Protein AF-A0A2L2X4C9-F1 (afdb_monomer)

Solvent-accessible surface area (backbone atoms only — not comparable to full-atom values): 10598 Å² total; per-residue (Å²): 140,88,82,84,87,86,85,82,91,82,89,79,92,77,93,76,87,84,63,90,68,82,79,60,80,71,83,83,75,66,94,84,69,55,83,77,72,39,64,82,72,67,50,77,74,79,77,72,82,59,29,57,32,77,38,88,59,68,48,66,30,93,86,73,50,67,48,68,50,45,69,26,43,47,45,69,42,98,84,57,56,32,39,34,33,26,44,96,88,38,82,73,50,75,18,48,48,78,44,78,47,76,58,80,80,80,71,79,51,78,76,57,59,72,74,62,73,81,74,88,66,91,67,83,57,78,94,71,58,67,40,62,43,40,49,80,43,82,38,77,93,74,64,28,34,39,39,40,40,33,48,61,51,37,38,38,36,22,46,44,72,72,112

Radius of gyration: 23.95 Å; Cα contacts (8 Å, |Δi|>4): 213; chains: 1; bounding box: 52×49×85 Å

Foldseek 3Di:
DDDDDDDDDDDDDDDDDDDVPVPDPDPDDPPPDDPCVDVVNVDDPPPPLFAKDFDQAWPAAPVRAGRHGDIWGWDADPVNQWIFTDDPNDTRDTFGWPDKDFADLPDPPPVVVVVPPDDPPPDDDPSQDFDRYWDWDQDPVQRWIWIWGGGRRMIIITIGDHD

pLDDT: mean 71.65, std 20.81, range [34.41, 96.25]

Structure (mmCIF, N/CA/C/O backbone):
data_AF-A0A2L2X4C9-F1
#
_entry.id   AF-A0A2L2X4C9-F1
#
loop_
_atom_site.group_PDB
_atom_site.id
_atom_site.type_symbol
_atom_site.label_atom_id
_atom_site.label_alt_id
_atom_site.label_comp_id
_atom_site.label_asym_id
_atom_site.label_entity_id
_atom_site.label_seq_id
_atom_site.pdbx_PDB_ins_code
_atom_site.Cartn_x
_atom_site.Cartn_y
_atom_site.Cartn_z
_atom_site.occupancy
_atom_site.B_iso_or_equiv
_atom_site.auth_seq_id
_atom_site.auth_comp_id
_atom_site.auth_asym_id
_atom_site.auth_atom_id
_atom_site.pdbx_PDB_model_num
ATOM 1 N N . MET A 1 1 ? 2.291 17.091 54.820 1.00 41.94 1 MET A N 1
ATOM 2 C CA . MET A 1 1 ? 2.710 15.918 54.029 1.00 41.94 1 MET A CA 1
ATOM 3 C C . MET A 1 1 ? 3.205 16.473 52.714 1.00 41.94 1 MET A C 1
ATOM 5 O O . MET A 1 1 ? 2.396 16.766 51.846 1.00 41.94 1 MET A O 1
ATOM 9 N N . ASP A 1 2 ? 4.506 16.727 52.658 1.00 42.41 2 ASP A N 1
ATOM 10 C CA . ASP A 1 2 ? 5.203 17.238 51.483 1.00 42.41 2 ASP A CA 1
ATOM 11 C C . ASP A 1 2 ? 5.626 16.062 50.606 1.00 42.41 2 ASP A C 1
ATOM 13 O O . ASP A 1 2 ? 6.191 15.102 51.126 1.00 42.41 2 ASP A O 1
ATOM 17 N N . PHE A 1 3 ? 5.405 16.153 49.296 1.00 36.97 3 PHE A N 1
ATOM 18 C CA . PHE A 1 3 ? 6.262 15.485 48.321 1.00 36.97 3 PHE A CA 1
ATOM 19 C C . PHE A 1 3 ? 6.500 16.419 47.139 1.00 36.97 3 PHE A C 1
ATOM 21 O O . PHE A 1 3 ? 5.579 16.903 46.484 1.00 36.97 3 PHE A O 1
ATOM 28 N N . SER A 1 4 ? 7.781 16.711 46.975 1.00 41.09 4 SER A N 1
ATOM 29 C CA . SER A 1 4 ? 8.412 17.656 46.076 1.00 41.09 4 SER A CA 1
ATOM 30 C C . SER A 1 4 ? 8.468 17.187 44.622 1.00 41.09 4 SER A C 1
ATOM 32 O O . SER A 1 4 ? 8.395 15.998 44.316 1.00 41.09 4 SER A O 1
ATOM 34 N N . LEU A 1 5 ? 8.654 18.195 43.774 1.00 42.53 5 LEU A N 1
ATOM 35 C CA . LEU A 1 5 ? 8.891 18.208 42.338 1.00 42.53 5 LEU A CA 1
ATOM 36 C C . LEU A 1 5 ? 10.172 17.484 41.851 1.00 42.53 5 LEU A C 1
ATOM 38 O O . LEU A 1 5 ? 11.096 17.218 42.617 1.00 42.53 5 LEU A O 1
ATOM 42 N N . ASP A 1 6 ? 10.188 17.326 40.521 1.00 41.59 6 ASP A N 1
ATOM 43 C CA . ASP A 1 6 ? 11.321 17.274 39.580 1.00 41.59 6 ASP A CA 1
ATOM 44 C C . ASP A 1 6 ? 11.983 15.923 39.281 1.00 41.59 6 ASP A C 1
ATOM 46 O O . ASP A 1 6 ? 12.979 15.507 39.871 1.00 41.59 6 ASP A O 1
ATOM 50 N N . PHE A 1 7 ? 11.451 15.273 38.239 1.00 37.09 7 PHE A N 1
ATOM 51 C CA . PHE A 1 7 ? 12.090 14.168 37.533 1.00 37.09 7 PHE A CA 1
ATOM 52 C C . PHE A 1 7 ? 12.843 14.711 36.304 1.00 37.09 7 PHE A C 1
ATOM 54 O O . PHE A 1 7 ? 12.254 15.364 35.444 1.00 37.09 7 PHE A O 1
ATOM 61 N N . PHE A 1 8 ? 14.150 14.451 36.255 1.00 34.44 8 PHE A N 1
ATOM 62 C CA . PHE A 1 8 ? 15.098 14.888 35.225 1.00 34.44 8 PHE A CA 1
ATOM 63 C C . PHE A 1 8 ? 14.832 14.285 33.830 1.00 34.44 8 PHE A C 1
ATOM 65 O O . PHE A 1 8 ? 14.483 13.112 33.695 1.00 34.44 8 PHE A O 1
ATOM 72 N N . GLU A 1 9 ? 15.116 15.071 32.788 1.00 43.78 9 GLU A N 1
ATOM 73 C CA . GLU A 1 9 ? 15.331 14.616 31.407 1.00 43.78 9 GLU A CA 1
ATOM 74 C C . GLU A 1 9 ? 16.673 13.868 31.261 1.00 43.78 9 GLU A C 1
ATOM 76 O O . GLU A 1 9 ? 17.688 14.348 31.761 1.00 43.78 9 GLU A O 1
ATOM 81 N N . THR A 1 10 ? 16.725 12.753 30.511 1.00 37.44 10 THR A N 1
ATOM 82 C CA . THR A 1 10 ? 17.517 12.599 29.258 1.00 37.44 10 THR A CA 1
ATOM 83 C C . THR A 1 10 ? 17.425 11.192 28.639 1.00 37.44 10 THR A C 1
ATOM 85 O O . THR A 1 10 ? 17.217 10.180 29.302 1.00 37.44 10 THR A O 1
ATOM 88 N N . ASN A 1 11 ? 17.575 11.179 27.311 1.00 47.88 11 ASN A N 1
ATOM 89 C CA . ASN A 1 11 ? 17.451 10.079 26.352 1.00 47.88 11 ASN A CA 1
ATOM 90 C C . ASN A 1 11 ? 18.378 8.871 26.576 1.00 47.88 11 ASN A C 1
ATOM 92 O O . ASN A 1 11 ? 19.586 9.042 26.702 1.00 47.88 11 ASN A O 1
ATOM 96 N N . HIS A 1 12 ? 17.847 7.661 26.353 1.00 35.97 12 HIS A N 1
ATOM 97 C CA . HIS A 1 12 ? 18.621 6.541 25.805 1.00 35.97 12 HIS A CA 1
ATOM 98 C C . HIS A 1 12 ? 17.808 5.743 24.776 1.00 35.97 12 HIS A C 1
ATOM 100 O O . HIS A 1 12 ? 16.817 5.088 25.088 1.00 35.97 12 HIS A O 1
ATOM 106 N N . ILE A 1 13 ? 18.272 5.788 23.526 1.00 46.66 13 ILE A N 1
ATOM 107 C CA . ILE A 1 13 ? 17.903 4.854 22.460 1.00 46.66 13 ILE A CA 1
ATOM 108 C C . ILE A 1 13 ? 18.525 3.494 22.798 1.00 46.66 13 ILE A C 1
ATOM 110 O O . ILE A 1 13 ? 19.739 3.401 22.967 1.00 46.66 13 ILE A O 1
ATOM 114 N N . ALA A 1 14 ? 17.716 2.435 22.827 1.00 34.50 14 ALA A N 1
ATOM 115 C CA . ALA A 1 14 ? 18.204 1.063 22.721 1.00 34.50 14 ALA A CA 1
ATOM 116 C C . ALA A 1 14 ? 17.213 0.209 21.918 1.00 34.50 14 ALA A C 1
ATOM 118 O O . ALA A 1 14 ? 16.194 -0.272 22.409 1.00 34.50 14 ALA A O 1
ATOM 119 N N . THR A 1 15 ? 17.543 0.028 20.645 1.00 45.75 15 THR A N 1
ATOM 120 C CA . THR A 1 15 ? 17.020 -0.993 19.738 1.00 45.75 15 THR A CA 1
ATOM 121 C C . THR A 1 15 ? 17.244 -2.393 20.314 1.00 45.75 15 THR A C 1
ATOM 123 O O . THR A 1 15 ? 18.390 -2.807 20.459 1.00 45.75 15 THR A O 1
ATOM 126 N N . ARG A 1 16 ? 16.180 -3.178 20.540 1.00 38.84 16 ARG A N 1
ATOM 127 C CA . ARG A 1 16 ? 16.244 -4.653 20.501 1.00 38.84 16 ARG A CA 1
ATOM 128 C C . ARG A 1 16 ? 14.940 -5.232 19.959 1.00 38.84 16 ARG A C 1
ATOM 130 O O . ARG A 1 16 ? 13.934 -5.311 20.657 1.00 38.84 16 ARG A O 1
ATOM 137 N N . GLY A 1 17 ? 14.981 -5.633 18.689 1.00 36.72 17 GLY A N 1
ATOM 138 C CA . GLY A 1 17 ? 13.971 -6.496 18.093 1.00 36.72 17 GLY A CA 1
ATOM 139 C C . GLY A 1 17 ? 14.075 -7.893 18.697 1.00 36.72 17 GLY A C 1
ATOM 140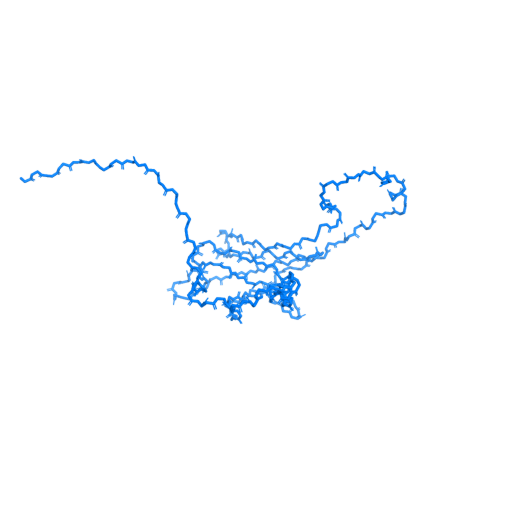 O O . GLY A 1 17 ? 15.114 -8.538 18.589 1.00 36.72 17 GLY A O 1
ATOM 141 N N . TYR A 1 18 ? 13.004 -8.354 19.335 1.00 34.41 18 TYR A N 1
ATOM 142 C CA . TYR A 1 18 ? 12.888 -9.736 19.785 1.00 34.41 18 TYR A CA 1
ATOM 143 C C . TYR A 1 18 ? 12.218 -10.553 18.680 1.00 34.41 18 TYR A C 1
ATOM 145 O O . TYR A 1 18 ? 10.993 -10.638 18.597 1.00 34.41 18 TYR A O 1
ATOM 153 N N . VAL A 1 19 ? 13.038 -11.136 17.805 1.00 47.84 19 VAL A N 1
ATOM 154 C CA . VAL A 1 19 ? 12.609 -12.190 16.881 1.00 47.84 19 VAL A CA 1
ATOM 155 C C . VAL A 1 19 ? 12.624 -13.503 17.666 1.00 47.84 19 VAL A C 1
ATOM 157 O O . VAL A 1 19 ? 13.655 -13.908 18.200 1.00 47.84 19 VAL A O 1
ATOM 160 N N . ARG A 1 20 ? 11.467 -14.169 17.752 1.00 39.97 20 ARG A N 1
ATOM 161 C CA . ARG A 1 20 ? 11.228 -15.432 18.488 1.00 39.97 20 ARG A CA 1
ATOM 162 C C . ARG A 1 20 ? 12.066 -16.635 18.017 1.00 39.97 20 ARG A C 1
ATOM 164 O O . ARG A 1 20 ? 11.917 -17.720 18.566 1.00 39.97 20 ARG A O 1
ATOM 171 N N . GLU A 1 21 ? 12.949 -16.454 17.043 1.00 46.56 21 GLU A N 1
ATOM 172 C CA . GLU A 1 21 ? 13.806 -17.497 16.466 1.00 46.56 21 GLU A CA 1
ATOM 173 C C . GLU A 1 21 ? 15.127 -17.687 17.238 1.00 46.56 21 GLU A C 1
ATOM 175 O O . GLU A 1 21 ? 15.853 -18.640 16.985 1.00 46.56 21 GLU A O 1
ATOM 180 N N . GLN A 1 22 ? 15.427 -16.842 18.233 1.00 43.50 22 GLN A N 1
ATOM 181 C CA . GLN A 1 22 ? 16.680 -16.890 19.009 1.00 43.50 22 GLN A CA 1
ATOM 182 C C . GLN A 1 22 ? 16.853 -18.100 19.954 1.00 43.50 22 GLN A C 1
ATOM 184 O O . GLN A 1 22 ? 17.917 -18.231 20.555 1.00 43.50 22 GLN A O 1
ATOM 189 N N . TYR A 1 23 ? 15.855 -18.981 20.096 1.00 43.44 23 TYR A N 1
ATOM 190 C CA . TYR A 1 23 ? 15.905 -20.129 21.023 1.00 43.44 23 TYR A CA 1
ATOM 191 C C . TYR A 1 23 ? 15.885 -21.502 20.354 1.00 43.44 23 TYR A C 1
ATOM 193 O O . TYR A 1 23 ? 15.849 -22.516 21.050 1.00 43.44 23 TYR A O 1
ATOM 201 N N . VAL A 1 24 ? 15.929 -21.566 19.024 1.00 46.84 24 VAL A N 1
ATOM 202 C CA . VAL A 1 24 ? 16.161 -22.839 18.342 1.00 46.84 24 VAL A CA 1
ATOM 203 C C . VAL A 1 24 ? 17.665 -22.936 18.105 1.00 46.84 24 VAL A C 1
ATOM 205 O O . VAL A 1 24 ? 18.209 -22.046 17.449 1.00 46.84 24 VAL A O 1
ATOM 208 N N . PRO A 1 25 ? 18.377 -23.943 18.645 1.00 48.34 25 PRO A N 1
ATOM 209 C CA . PRO A 1 25 ? 19.765 -24.137 18.265 1.00 48.34 25 PRO A CA 1
ATOM 210 C C . PRO A 1 25 ? 19.795 -24.318 16.749 1.00 48.34 25 PRO A C 1
ATOM 212 O O . PRO A 1 25 ? 19.132 -25.211 16.213 1.00 48.34 25 PRO A O 1
ATOM 215 N N . TYR A 1 26 ? 20.525 -23.442 16.055 1.00 54.75 26 TYR A N 1
ATOM 216 C CA . TYR A 1 26 ? 20.833 -23.667 14.649 1.00 54.75 26 TYR A CA 1
ATOM 217 C C . TYR A 1 26 ? 21.420 -25.079 14.528 1.00 54.75 26 TYR A C 1
ATOM 219 O O . TYR A 1 26 ? 22.227 -25.460 15.384 1.00 54.75 26 TYR A O 1
ATOM 227 N N . PRO A 1 27 ? 21.004 -25.877 13.526 1.00 56.72 27 PRO A N 1
ATOM 228 C CA . PRO A 1 27 ? 21.555 -27.212 13.343 1.00 56.72 27 PRO A CA 1
ATOM 229 C C . PRO A 1 27 ? 23.082 -27.108 13.310 1.00 56.72 27 PRO A C 1
ATOM 231 O O . PRO A 1 27 ? 23.637 -26.314 12.552 1.00 56.72 27 PRO A O 1
ATOM 234 N N . ALA A 1 28 ? 23.748 -27.844 14.200 1.00 56.97 28 ALA A N 1
ATOM 235 C CA . ALA A 1 28 ? 25.197 -27.805 14.316 1.00 56.97 28 ALA A CA 1
ATOM 236 C C . ALA A 1 28 ? 25.814 -28.389 13.039 1.00 56.97 28 ALA A C 1
ATOM 238 O O . ALA A 1 28 ? 25.562 -29.547 12.701 1.00 56.97 28 ALA A O 1
ATOM 239 N N . TYR A 1 29 ? 26.610 -27.589 12.328 1.00 57.75 29 TYR A N 1
ATOM 240 C CA . TYR A 1 29 ? 27.321 -28.050 11.139 1.00 57.75 29 TYR A CA 1
ATOM 241 C C . TYR A 1 29 ? 28.615 -28.765 11.547 1.00 57.75 29 TYR A C 1
ATOM 243 O O . TYR A 1 29 ? 29.354 -28.250 12.392 1.00 57.75 29 TYR A O 1
ATOM 251 N N . PRO A 1 30 ? 28.917 -29.941 10.970 1.00 61.34 30 PRO A N 1
ATOM 252 C CA . PRO A 1 30 ? 30.186 -30.616 11.204 1.00 61.34 30 PRO A CA 1
ATOM 253 C C . PRO A 1 30 ? 31.350 -29.750 10.702 1.00 61.34 30 PRO A C 1
ATOM 255 O O . PRO A 1 30 ? 31.269 -29.119 9.645 1.00 61.34 30 PRO A O 1
ATOM 258 N N . SER A 1 31 ? 32.452 -29.722 11.455 1.00 54.97 31 SER A N 1
ATOM 259 C CA . SER A 1 31 ? 33.663 -29.001 11.057 1.00 54.97 31 SER A CA 1
ATOM 260 C C . SER A 1 31 ? 34.189 -29.558 9.729 1.00 54.97 31 SER A C 1
ATOM 262 O O . SER A 1 31 ? 34.553 -30.732 9.663 1.00 54.97 31 SER A O 1
ATOM 264 N N . GLY A 1 32 ? 34.224 -28.728 8.683 1.00 65.81 32 GLY A N 1
ATOM 265 C CA . GLY A 1 32 ? 34.642 -29.123 7.330 1.00 65.81 32 GLY A CA 1
ATOM 266 C C . GLY A 1 32 ? 33.597 -28.893 6.231 1.00 65.81 32 GLY A C 1
ATOM 267 O O . GLY A 1 32 ? 33.909 -29.121 5.063 1.00 65.81 32 GLY A O 1
ATOM 268 N N . ALA A 1 33 ? 32.391 -28.429 6.576 1.00 61.62 33 ALA A N 1
ATOM 269 C CA . ALA A 1 33 ? 31.403 -27.966 5.601 1.00 61.62 33 ALA A CA 1
ATOM 270 C C . ALA A 1 33 ? 31.941 -26.764 4.799 1.00 61.62 33 ALA A C 1
ATOM 272 O O . ALA A 1 33 ? 32.562 -25.861 5.365 1.00 61.62 33 ALA A O 1
ATOM 273 N N . ARG A 1 34 ? 31.731 -26.757 3.477 1.00 63.94 34 ARG A N 1
ATOM 274 C CA . ARG A 1 34 ? 32.082 -25.609 2.625 1.00 63.94 34 ARG A CA 1
ATOM 275 C C . ARG A 1 34 ? 31.039 -24.513 2.832 1.00 63.94 34 ARG A C 1
ATOM 277 O O . ARG A 1 34 ? 29.894 -24.817 3.149 1.00 63.94 34 ARG A O 1
ATOM 284 N N . ASP A 1 35 ? 31.388 -23.247 2.589 1.00 58.31 35 ASP A N 1
ATOM 285 C CA . ASP A 1 35 ? 30.442 -22.128 2.764 1.00 58.31 35 ASP A CA 1
ATOM 286 C C . ASP A 1 35 ? 29.109 -22.343 2.022 1.00 58.31 35 ASP A C 1
ATOM 288 O O . ASP A 1 35 ? 28.065 -21.940 2.529 1.00 58.31 35 ASP A O 1
ATOM 292 N N . GLY A 1 36 ? 29.130 -23.040 0.878 1.00 59.72 36 GLY A N 1
ATOM 293 C CA . GLY A 1 36 ? 27.944 -23.388 0.084 1.00 59.72 36 GLY A CA 1
ATOM 294 C C . GLY A 1 36 ? 27.030 -24.474 0.671 1.00 59.72 36 GLY A C 1
ATOM 295 O O . GLY A 1 36 ? 25.917 -24.644 0.187 1.00 59.72 36 GLY A O 1
ATOM 296 N N . ASP A 1 37 ? 27.449 -25.181 1.721 1.00 60.56 37 ASP A N 1
ATOM 297 C CA . ASP A 1 37 ? 26.620 -26.187 2.400 1.00 60.56 37 ASP A CA 1
ATOM 298 C C . ASP A 1 37 ? 25.688 -25.549 3.448 1.00 60.56 37 ASP A C 1
ATOM 300 O O . ASP A 1 37 ? 24.801 -26.217 3.986 1.00 60.56 37 ASP A O 1
ATOM 304 N N . ASN A 1 38 ? 25.840 -24.245 3.727 1.00 59.12 38 ASN A N 1
ATOM 305 C CA . ASN A 1 38 ? 24.943 -23.545 4.640 1.00 59.12 38 ASN A CA 1
ATOM 306 C C . ASN A 1 38 ? 23.534 -23.402 4.022 1.00 59.12 38 ASN A C 1
ATOM 308 O O . ASN A 1 38 ? 23.382 -22.937 2.890 1.00 59.12 38 ASN A O 1
ATOM 312 N N . PRO A 1 39 ? 22.462 -23.680 4.782 1.00 58.12 39 PRO A N 1
ATOM 313 C CA . PRO A 1 39 ? 21.073 -23.620 4.322 1.00 58.12 39 PRO A CA 1
ATOM 314 C C . PRO A 1 39 ? 20.625 -22.189 4.011 1.00 58.12 39 PRO A C 1
ATOM 316 O O . PRO A 1 39 ? 19.650 -22.003 3.291 1.00 58.12 39 PRO A O 1
ATOM 319 N N . ILE A 1 40 ? 21.361 -21.189 4.514 1.00 56.06 40 ILE A N 1
ATOM 320 C CA . ILE A 1 40 ? 21.203 -19.773 4.156 1.00 56.06 40 ILE A CA 1
ATOM 321 C C . ILE A 1 40 ? 21.424 -19.568 2.648 1.00 56.06 40 ILE A C 1
ATOM 323 O O . 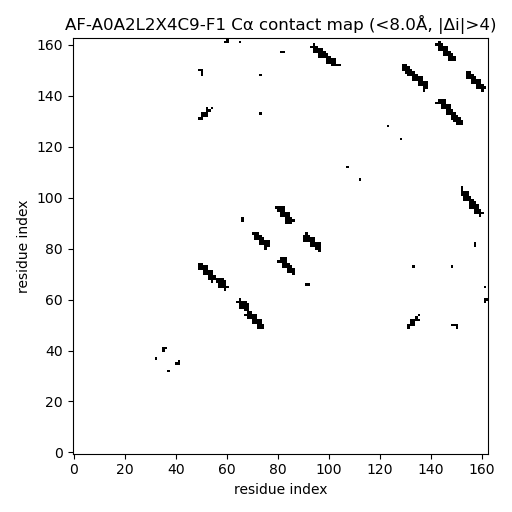ILE A 1 40 ? 20.768 -18.719 2.056 1.00 56.06 40 ILE A O 1
ATOM 327 N N . TYR A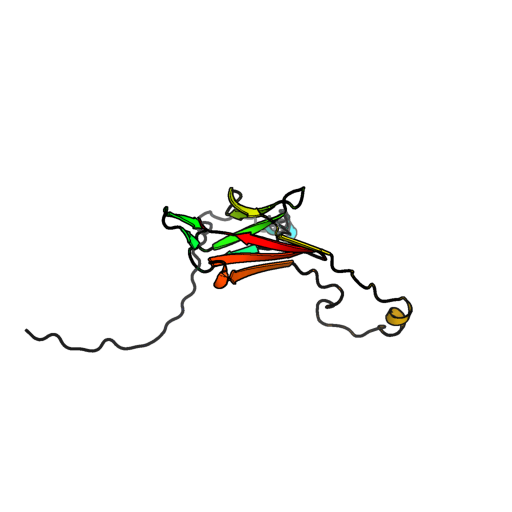 1 41 ? 22.304 -20.359 2.020 1.00 53.69 41 TYR A N 1
ATOM 328 C CA . TYR A 1 41 ? 22.584 -20.283 0.582 1.00 53.69 41 TYR A CA 1
ATOM 329 C C . TYR A 1 41 ? 21.786 -21.293 -0.254 1.00 53.69 41 TYR A C 1
ATOM 331 O O . TYR A 1 41 ? 21.647 -21.093 -1.458 1.00 53.69 41 TYR A O 1
ATOM 339 N N . ASN A 1 42 ? 21.248 -22.354 0.362 1.00 55.38 42 ASN A N 1
ATOM 340 C CA . ASN A 1 42 ? 20.515 -23.415 -0.345 1.00 55.38 42 ASN A CA 1
ATOM 341 C C . ASN A 1 42 ? 18.997 -23.211 -0.390 1.00 55.38 42 ASN A C 1
ATOM 343 O O . ASN A 1 42 ? 18.337 -23.774 -1.261 1.00 55.38 42 ASN A O 1
ATOM 347 N N . ASN A 1 43 ? 18.436 -22.396 0.505 1.00 51.72 43 ASN A N 1
ATOM 348 C CA . ASN A 1 43 ? 17.046 -21.981 0.396 1.00 51.72 43 ASN A CA 1
ATOM 349 C C . ASN A 1 43 ? 16.990 -20.655 -0.366 1.00 51.72 43 ASN A C 1
ATOM 351 O O . ASN A 1 43 ? 17.318 -19.623 0.226 1.00 51.72 43 ASN A O 1
ATOM 355 N N . PRO A 1 44 ? 16.563 -20.629 -1.644 1.00 49.81 44 PRO A N 1
ATOM 356 C CA . PRO A 1 44 ? 16.198 -19.366 -2.256 1.00 49.81 44 PRO A CA 1
ATOM 357 C C . PRO A 1 44 ? 15.077 -18.781 -1.400 1.00 49.81 44 PRO A C 1
ATOM 359 O O . PRO A 1 44 ? 13.996 -19.367 -1.285 1.00 49.81 44 PRO A O 1
ATOM 362 N N . VAL A 1 45 ? 15.343 -17.648 -0.749 1.00 53.56 45 VAL A N 1
ATOM 363 C CA . VAL A 1 45 ? 14.267 -16.831 -0.196 1.00 53.56 45 VAL A CA 1
ATOM 364 C C . VAL A 1 45 ? 13.341 -16.581 -1.377 1.00 53.56 45 VAL A C 1
ATOM 366 O O . VAL A 1 45 ? 13.778 -16.067 -2.402 1.00 53.56 45 VAL A O 1
ATOM 369 N N . LEU A 1 46 ? 12.097 -17.058 -1.292 1.00 49.34 46 LEU A N 1
ATOM 370 C CA . LEU A 1 46 ? 11.085 -16.746 -2.292 1.00 49.34 46 LEU A CA 1
ATOM 371 C C . LEU A 1 46 ? 11.000 -15.223 -2.336 1.00 49.34 46 LEU A C 1
ATOM 373 O O . LEU A 1 46 ? 10.445 -14.621 -1.417 1.00 49.34 46 LEU A O 1
ATOM 377 N N . ASP A 1 47 ? 11.613 -14.623 -3.358 1.00 56.03 47 ASP A N 1
ATOM 378 C CA . ASP A 1 47 ? 11.674 -13.180 -3.523 1.00 56.03 47 ASP A CA 1
ATOM 379 C C . ASP A 1 47 ? 10.246 -12.682 -3.688 1.00 56.03 47 ASP A C 1
ATOM 381 O O . ASP A 1 47 ? 9.637 -12.726 -4.764 1.00 56.03 47 ASP A O 1
ATOM 385 N N . ASN A 1 48 ? 9.671 -12.246 -2.574 1.00 59.97 48 ASN A N 1
ATOM 386 C CA . ASN A 1 48 ? 8.380 -11.620 -2.588 1.00 59.97 48 ASN A CA 1
ATOM 387 C C . ASN A 1 48 ? 8.545 -10.248 -3.236 1.00 59.97 48 ASN A C 1
ATOM 389 O O . ASN A 1 48 ? 8.910 -9.265 -2.601 1.00 59.97 48 ASN A O 1
ATOM 393 N N . THR A 1 49 ? 8.310 -10.212 -4.541 1.00 73.31 49 THR A N 1
ATOM 394 C CA . THR A 1 49 ? 8.496 -9.024 -5.377 1.00 73.31 49 THR A CA 1
ATOM 395 C C . THR A 1 49 ? 7.408 -7.971 -5.180 1.00 73.31 49 THR A C 1
ATOM 397 O O . THR A 1 49 ? 7.469 -6.916 -5.812 1.00 73.31 49 THR A O 1
ATOM 400 N N . ASN A 1 50 ? 6.401 -8.228 -4.343 1.00 81.69 50 ASN A N 1
ATOM 401 C CA . ASN A 1 50 ? 5.346 -7.258 -4.084 1.00 81.69 50 ASN A CA 1
ATOM 402 C C . ASN A 1 50 ? 5.832 -6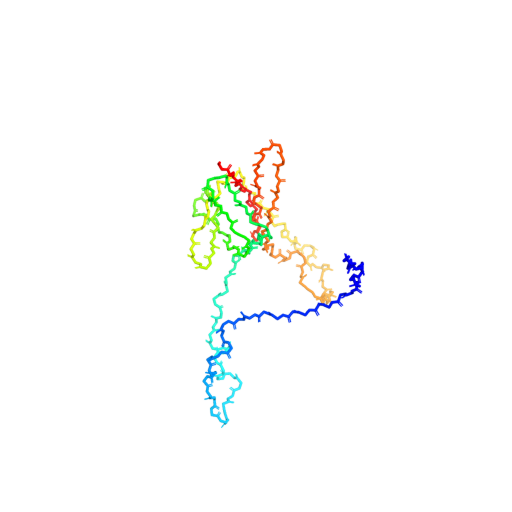.168 -3.123 1.00 81.69 50 ASN A C 1
ATOM 404 O O . ASN A 1 50 ? 6.546 -6.467 -2.163 1.00 81.69 50 ASN A O 1
ATOM 408 N N . PRO A 1 51 ? 5.435 -4.907 -3.345 1.00 86.75 51 PRO A N 1
ATOM 409 C CA . PRO A 1 51 ? 5.824 -3.834 -2.453 1.00 86.75 51 PRO A CA 1
ATOM 410 C C . PRO A 1 51 ? 5.104 -3.968 -1.109 1.00 86.75 51 PRO A C 1
ATOM 412 O O . PRO A 1 51 ? 3.926 -4.335 -1.021 1.00 86.75 51 PRO A O 1
ATOM 415 N N . LEU A 1 52 ? 5.831 -3.623 -0.052 1.00 90.06 52 LEU A N 1
ATOM 416 C CA . LEU A 1 52 ? 5.312 -3.571 1.306 1.00 90.06 52 LEU A CA 1
ATOM 417 C C . LEU A 1 52 ? 4.775 -2.172 1.603 1.00 90.06 52 LEU A C 1
ATOM 419 O O . LEU A 1 52 ? 5.405 -1.165 1.284 1.00 90.06 52 LEU A O 1
ATOM 423 N N . LEU A 1 53 ? 3.615 -2.124 2.242 1.00 91.50 53 LEU A N 1
ATOM 424 C CA . LEU A 1 53 ? 3.039 -0.936 2.839 1.00 91.50 53 LEU A CA 1
ATOM 425 C C . LEU A 1 53 ? 3.291 -0.966 4.345 1.00 91.50 53 LEU A C 1
ATOM 427 O O . LEU A 1 53 ? 2.896 -1.912 5.027 1.00 91.50 53 LEU A O 1
ATOM 431 N N . LEU A 1 54 ? 3.920 0.083 4.863 1.00 92.06 54 LEU A N 1
ATOM 432 C CA . LEU A 1 54 ? 4.008 0.323 6.297 1.00 92.06 54 LEU A CA 1
ATOM 433 C C . LEU A 1 54 ? 2.815 1.177 6.725 1.00 92.06 54 LEU A C 1
ATOM 435 O O . LEU A 1 54 ? 2.599 2.262 6.193 1.00 92.06 54 LEU A O 1
ATOM 439 N N . ILE A 1 55 ? 2.058 0.677 7.694 1.00 91.81 55 ILE A N 1
ATOM 440 C CA . ILE A 1 55 ? 1.055 1.449 8.419 1.00 91.81 55 ILE A CA 1
ATOM 441 C C . ILE A 1 55 ? 1.650 1.767 9.791 1.00 91.81 55 ILE A C 1
ATOM 443 O O . ILE A 1 55 ? 1.937 0.852 10.565 1.00 91.81 55 ILE A O 1
ATOM 447 N N . GLU A 1 56 ? 1.875 3.048 10.070 1.00 89.94 56 GLU A N 1
ATOM 448 C CA . GLU A 1 56 ? 2.545 3.499 11.298 1.00 89.94 56 GLU A CA 1
ATOM 449 C C . GLU A 1 56 ? 1.600 3.503 12.507 1.00 89.94 56 GLU A C 1
ATOM 451 O O . GLU A 1 56 ? 1.993 3.116 13.610 1.00 89.94 56 GLU A O 1
ATOM 456 N N . GLU A 1 57 ? 0.335 3.852 12.279 1.00 91.12 57 GLU A N 1
ATOM 457 C CA . GLU A 1 57 ? -0.692 3.994 13.311 1.00 91.12 57 GLU A CA 1
ATOM 458 C C . GLU A 1 57 ? -1.889 3.082 13.047 1.00 91.12 57 GLU A C 1
ATOM 460 O O . GLU A 1 57 ? -2.194 2.738 11.908 1.00 91.12 57 GLU A O 1
ATOM 465 N N . ASP A 1 58 ? -2.576 2.672 14.112 1.00 91.81 58 ASP A N 1
ATOM 466 C CA . ASP A 1 58 ? -3.771 1.847 13.982 1.00 91.81 58 ASP A CA 1
ATOM 467 C C . ASP A 1 58 ? -4.895 2.645 13.295 1.00 91.81 58 ASP A C 1
ATOM 469 O O . ASP A 1 58 ? -5.341 3.680 13.782 1.00 91.81 58 ASP A O 1
ATOM 473 N N . ILE A 1 59 ? -5.386 2.130 12.172 1.00 90.50 59 ILE A N 1
ATOM 474 C CA . ILE A 1 59 ? -6.496 2.687 11.402 1.00 90.50 59 ILE A CA 1
ATOM 475 C C . ILE A 1 59 ? -7.757 1.909 11.786 1.00 90.50 59 ILE A C 1
ATOM 477 O O . ILE A 1 59 ? -8.072 0.885 11.175 1.00 90.50 59 ILE A O 1
ATOM 481 N N . ILE A 1 60 ? -8.447 2.356 12.836 1.00 89.62 60 ILE A N 1
ATOM 482 C CA . ILE A 1 60 ? -9.586 1.651 13.443 1.00 89.62 60 ILE A CA 1
ATOM 483 C C . ILE A 1 60 ? -10.861 2.485 13.282 1.00 89.62 60 ILE A C 1
ATOM 485 O O . ILE A 1 60 ? -10.876 3.675 13.583 1.00 89.62 60 ILE A O 1
ATOM 489 N N . ALA A 1 61 ? -11.926 1.847 12.806 1.00 86.94 61 ALA A N 1
ATOM 490 C CA . ALA A 1 61 ? -13.266 2.411 12.726 1.00 86.94 61 ALA A CA 1
ATOM 491 C C . ALA A 1 61 ? -13.989 2.337 14.091 1.00 86.94 61 ALA A C 1
ATOM 493 O O . ALA A 1 61 ? -13.583 1.567 14.968 1.00 86.94 61 ALA A O 1
ATOM 494 N N . PRO A 1 62 ? -15.076 3.102 14.307 1.00 84.62 62 PRO A N 1
ATOM 495 C CA . PRO A 1 62 ? -15.799 3.115 15.586 1.00 84.62 62 PRO A CA 1
ATOM 496 C C . PRO A 1 62 ? -16.351 1.748 16.016 1.00 84.62 62 PRO A C 1
ATOM 498 O O . PRO A 1 62 ? -16.548 1.501 17.203 1.00 84.62 62 PRO A O 1
ATOM 501 N N . ASP A 1 63 ? -16.578 0.844 15.062 1.00 85.19 63 ASP A N 1
ATOM 502 C CA . ASP A 1 63 ? -17.018 -0.535 15.289 1.00 85.19 63 ASP A CA 1
ATOM 503 C C . ASP A 1 63 ? -15.896 -1.468 15.801 1.00 85.19 63 ASP A C 1
ATOM 505 O O . ASP A 1 63 ? -16.123 -2.658 16.038 1.00 85.19 63 ASP A O 1
ATOM 509 N N . GLY A 1 64 ? -14.676 -0.946 15.964 1.00 83.62 64 GLY A N 1
ATOM 510 C CA . GLY A 1 64 ? -13.492 -1.685 16.393 1.00 83.62 64 GLY A CA 1
ATOM 511 C C . GLY A 1 64 ? -12.830 -2.509 15.285 1.00 83.62 64 GLY A C 1
ATOM 512 O O . GLY A 1 64 ? -11.845 -3.207 15.550 1.00 83.62 64 GLY A O 1
ATOM 513 N N . ARG A 1 65 ? -13.332 -2.453 14.045 1.00 85.56 65 ARG A N 1
ATOM 514 C CA . ARG A 1 65 ? -12.703 -3.090 12.882 1.00 85.56 65 ARG A CA 1
ATOM 515 C C . ARG A 1 65 ? -11.719 -2.128 12.234 1.00 85.56 65 ARG A C 1
ATOM 517 O O . ARG A 1 65 ? -11.864 -0.916 12.304 1.00 85.56 65 ARG A O 1
ATOM 524 N N . GLY A 1 66 ? -10.689 -2.664 11.589 1.00 88.56 66 GLY A N 1
ATOM 525 C CA . GLY A 1 66 ? -9.693 -1.819 10.944 1.00 88.56 66 GLY A CA 1
ATOM 526 C C . GLY A 1 66 ? -8.382 -2.521 10.643 1.00 88.56 66 GLY A C 1
ATOM 527 O O . GLY A 1 66 ? -8.262 -3.747 10.735 1.00 88.56 66 GLY A O 1
ATOM 528 N N . LEU A 1 67 ? -7.391 -1.713 10.289 1.00 92.38 67 LEU A N 1
ATOM 529 C CA . LEU A 1 67 ? -6.025 -2.137 10.033 1.00 92.38 67 LEU A CA 1
ATOM 530 C C . LEU A 1 67 ? -5.148 -1.718 11.204 1.00 92.38 67 LEU A C 1
ATOM 532 O O . LEU A 1 67 ? -5.055 -0.544 11.536 1.00 92.38 67 LEU A O 1
ATOM 536 N N . ARG A 1 68 ? -4.480 -2.686 11.823 1.00 93.06 68 ARG A N 1
ATOM 537 C CA . ARG A 1 68 ? -3.484 -2.392 12.857 1.00 93.06 68 ARG A CA 1
ATOM 538 C C . ARG A 1 68 ? -2.191 -1.898 12.224 1.00 93.06 68 ARG A C 1
ATOM 540 O O . ARG A 1 68 ? -1.901 -2.241 11.080 1.00 93.06 68 ARG A O 1
ATOM 547 N N . LYS A 1 69 ? -1.368 -1.192 12.979 1.00 94.44 69 LYS A N 1
ATOM 548 C CA . LYS A 1 69 ? -0.010 -0.840 12.589 1.00 94.44 69 LYS A CA 1
ATOM 549 C C . LYS A 1 69 ? 0.810 -2.079 12.229 1.00 94.44 69 LYS A C 1
ATOM 551 O O . LYS A 1 69 ? 0.630 -3.165 12.793 1.00 94.44 69 LYS A O 1
ATOM 556 N N . GLY A 1 70 ? 1.728 -1.907 11.289 1.00 92.88 70 GLY A N 1
ATOM 557 C CA . GLY A 1 70 ? 2.648 -2.943 10.842 1.00 92.88 70 GLY A CA 1
ATOM 558 C C . GLY A 1 70 ? 2.826 -2.981 9.331 1.00 92.88 70 GLY A C 1
ATOM 559 O O . GLY A 1 70 ? 2.404 -2.086 8.602 1.00 92.88 70 GLY A O 1
ATOM 560 N N . PHE A 1 71 ? 3.477 -4.047 8.874 1.00 93.31 71 PHE A N 1
ATOM 561 C CA . PHE A 1 71 ? 3.772 -4.267 7.465 1.00 93.31 71 PHE A CA 1
ATOM 562 C C . PHE A 1 71 ? 2.661 -5.065 6.798 1.00 93.31 71 PHE A C 1
ATOM 564 O O . PHE A 1 71 ? 2.259 -6.128 7.283 1.00 93.31 71 PHE A O 1
ATOM 571 N N . TYR A 1 72 ? 2.215 -4.555 5.661 1.00 94.19 72 TYR A N 1
ATOM 572 C CA . TYR A 1 72 ? 1.228 -5.178 4.806 1.00 94.19 72 TYR A CA 1
ATOM 573 C C . TYR A 1 72 ? 1.836 -5.414 3.445 1.00 94.19 72 TYR A C 1
ATOM 575 O O . TYR A 1 72 ? 2.405 -4.525 2.825 1.00 94.19 72 TYR A O 1
ATOM 583 N N . GLU A 1 73 ? 1.682 -6.623 2.956 1.00 92.38 73 GLU A N 1
ATOM 584 C CA . GLU A 1 73 ? 1.951 -6.914 1.572 1.00 92.38 73 GLU A CA 1
ATOM 585 C C . GLU A 1 73 ? 0.777 -6.456 0.709 1.00 92.38 73 GLU A C 1
ATOM 587 O O . GLU A 1 73 ? -0.377 -6.754 1.019 1.00 92.38 73 GLU A O 1
ATOM 592 N N . VAL A 1 74 ? 1.074 -5.759 -0.387 1.00 93.38 74 VAL A N 1
ATOM 593 C CA . VAL A 1 74 ? 0.049 -5.175 -1.248 1.00 93.38 74 VAL A CA 1
ATOM 594 C C . VAL A 1 74 ? 0.112 -5.775 -2.644 1.00 93.38 74 VAL A C 1
ATOM 596 O O . VAL A 1 74 ? 1.137 -5.701 -3.327 1.00 93.38 74 VAL A O 1
ATOM 599 N N . ARG A 1 75 ? -1.004 -6.372 -3.075 1.00 92.62 75 ARG A N 1
ATOM 600 C CA . ARG A 1 75 ? -1.129 -7.051 -4.371 1.00 92.62 75 ARG A CA 1
ATOM 601 C C . ARG A 1 75 ? -2.416 -6.629 -5.079 1.00 92.62 75 ARG A C 1
ATOM 603 O O . ARG A 1 75 ? -3.463 -6.627 -4.431 1.00 92.62 75 ARG A O 1
ATOM 610 N N . PRO A 1 76 ? -2.382 -6.304 -6.378 1.00 93.69 76 PRO A N 1
ATOM 611 C CA . PRO A 1 76 ? -3.607 -6.181 -7.152 1.00 93.69 76 PRO A CA 1
ATOM 612 C C . PRO A 1 76 ? -4.256 -7.555 -7.340 1.00 93.69 76 PRO A C 1
ATOM 614 O O . PRO A 1 76 ? -3.579 -8.586 -7.362 1.00 93.69 76 PRO A O 1
ATOM 617 N N . ASP A 1 77 ? -5.576 -7.557 -7.459 1.00 93.44 77 ASP A N 1
ATOM 618 C CA . ASP A 1 77 ? -6.333 -8.710 -7.932 1.00 93.44 77 ASP A CA 1
ATOM 619 C C . ASP A 1 77 ? -6.069 -8.976 -9.424 1.00 93.44 77 ASP A C 1
ATOM 621 O O . ASP A 1 77 ? -5.609 -8.090 -10.145 1.00 93.44 77 ASP A O 1
ATOM 625 N N . ILE A 1 78 ? -6.389 -10.182 -9.897 1.00 90.25 78 ILE A N 1
ATOM 626 C CA . ILE A 1 78 ? -6.176 -10.615 -11.289 1.00 90.25 78 ILE A CA 1
ATOM 627 C C . ILE A 1 78 ? -6.846 -9.643 -12.272 1.00 90.25 78 ILE A C 1
ATOM 629 O O . ILE A 1 78 ? -6.275 -9.306 -13.307 1.00 90.25 78 ILE A O 1
ATOM 633 N N . GLU A 1 79 ? -8.035 -9.156 -11.920 1.00 91.44 79 GLU A N 1
ATOM 634 C CA . GLU A 1 79 ? -8.825 -8.237 -12.743 1.00 91.44 79 GLU A CA 1
ATOM 635 C C . GLU A 1 79 ? -8.490 -6.755 -12.500 1.00 91.44 79 GLU A C 1
ATOM 637 O O . GLU A 1 79 ? -9.063 -5.884 -13.145 1.00 91.44 79 GLU A O 1
ATOM 642 N N . ASN A 1 80 ? -7.569 -6.437 -11.580 1.00 90.19 80 ASN A N 1
ATOM 643 C CA . ASN A 1 80 ? -7.279 -5.069 -11.125 1.00 90.19 80 ASN A CA 1
ATOM 644 C C . ASN A 1 80 ? -8.514 -4.297 -10.615 1.00 90.19 80 ASN A C 1
ATOM 646 O O . ASN A 1 80 ? -8.549 -3.070 -10.670 1.00 90.19 80 ASN A O 1
ATOM 650 N N . ASN A 1 81 ? -9.505 -5.003 -10.067 1.00 93.94 81 ASN A N 1
ATOM 651 C CA . ASN A 1 81 ? -10.666 -4.382 -9.420 1.00 93.94 81 ASN A CA 1
ATOM 652 C C . ASN A 1 81 ? -10.353 -3.935 -7.985 1.00 93.94 81 ASN A C 1
ATOM 654 O O . ASN A 1 81 ? -10.847 -2.912 -7.506 1.00 93.94 81 ASN A O 1
ATOM 658 N N . PHE A 1 82 ? -9.508 -4.701 -7.293 1.00 96.12 82 PHE A N 1
ATOM 659 C CA . PHE A 1 82 ? -9.161 -4.470 -5.897 1.00 96.12 82 PHE A CA 1
ATOM 660 C C . PHE A 1 82 ? -7.657 -4.523 -5.673 1.00 96.12 82 PHE A C 1
ATOM 662 O O . PHE A 1 82 ? -6.941 -5.329 -6.265 1.00 96.12 82 PHE A O 1
ATOM 669 N N . LEU A 1 83 ? -7.202 -3.700 -4.739 1.00 95.12 83 LEU A N 1
ATOM 670 C CA . LEU A 1 83 ? -5.894 -3.779 -4.128 1.00 95.12 83 LEU A CA 1
ATOM 671 C C . LEU A 1 83 ? -6.036 -4.495 -2.781 1.00 95.12 83 LEU A C 1
ATOM 673 O O . LEU A 1 83 ? -6.773 -4.065 -1.891 1.00 95.12 83 LEU A O 1
ATOM 677 N N . MET A 1 84 ? -5.370 -5.633 -2.654 1.00 95.12 84 MET A N 1
ATOM 678 C CA . MET A 1 84 ? -5.477 -6.529 -1.512 1.00 95.12 84 MET A CA 1
ATOM 679 C C . MET A 1 84 ? -4.306 -6.317 -0.561 1.00 95.12 84 MET A C 1
ATOM 681 O O . MET A 1 84 ? -3.148 -6.358 -0.978 1.00 95.12 84 MET A O 1
ATOM 685 N N . LEU A 1 85 ? -4.617 -6.126 0.722 1.00 94.69 85 LEU A N 1
ATOM 686 C CA . LEU A 1 85 ? -3.630 -5.984 1.788 1.00 94.69 85 LEU A CA 1
ATOM 687 C C . LEU A 1 85 ? -3.552 -7.283 2.588 1.00 94.69 85 LEU A C 1
ATOM 689 O O . LEU A 1 85 ? -4.533 -7.697 3.214 1.00 94.69 85 LEU A O 1
ATOM 693 N N . TYR A 1 86 ? -2.378 -7.901 2.602 1.00 93.94 86 TYR A N 1
ATOM 694 C CA . TYR A 1 86 ? -2.086 -9.126 3.334 1.00 93.94 86 TYR A CA 1
ATOM 695 C C . TYR A 1 86 ? -1.161 -8.851 4.513 1.00 93.94 86 TYR A C 1
ATOM 697 O O . TYR A 1 86 ? -0.190 -8.114 4.398 1.00 93.94 86 TYR A O 1
ATOM 705 N N . GLN A 1 87 ? -1.415 -9.502 5.642 1.00 93.06 87 GLN A N 1
ATOM 706 C CA . GLN A 1 87 ? -0.512 -9.507 6.789 1.00 93.06 87 GLN A CA 1
ATOM 707 C C . GLN A 1 87 ? -0.315 -10.950 7.240 1.00 93.06 87 GLN A C 1
ATOM 709 O O . GLN A 1 87 ? -1.291 -11.646 7.538 1.00 93.06 87 GLN A O 1
ATOM 714 N N . SER A 1 88 ? 0.937 -11.415 7.247 1.00 88.50 88 SER A N 1
ATOM 715 C CA . SER A 1 88 ? 1.290 -12.807 7.573 1.00 88.50 88 SER A CA 1
ATOM 716 C C . SER A 1 88 ? 0.482 -13.830 6.753 1.00 88.50 88 SER A C 1
ATOM 718 O O . SER A 1 88 ? -0.067 -14.787 7.295 1.00 88.50 88 SER A O 1
ATOM 720 N N . GLY A 1 89 ? 0.328 -13.574 5.447 1.00 88.12 89 GLY A N 1
ATOM 721 C CA . GLY A 1 89 ? -0.411 -14.436 4.515 1.00 88.12 89 GLY A CA 1
ATOM 722 C C . GLY A 1 89 ? -1.941 -14.381 4.630 1.00 88.12 89 GLY A C 1
ATOM 723 O O . GLY A 1 89 ? -2.630 -15.037 3.854 1.00 88.12 89 GLY A O 1
ATOM 724 N N . ARG A 1 90 ? -2.503 -13.594 5.558 1.00 91.50 90 ARG A N 1
ATOM 725 C CA . ARG A 1 90 ? -3.957 -13.428 5.713 1.00 91.50 90 ARG A CA 1
ATOM 726 C C . ARG A 1 90 ? -4.422 -12.126 5.084 1.00 91.50 90 ARG A C 1
ATOM 728 O O . ARG A 1 90 ? -3.828 -11.082 5.339 1.00 91.50 90 ARG A O 1
ATOM 735 N N . LEU A 1 91 ? -5.510 -12.180 4.320 1.00 94.00 91 LEU A N 1
ATOM 736 C CA . LEU A 1 91 ? -6.149 -10.990 3.765 1.00 94.00 91 LEU A CA 1
ATOM 737 C C . LEU A 1 91 ? -6.765 -10.150 4.895 1.00 94.00 91 LEU A C 1
ATOM 739 O O . LEU A 1 91 ? -7.527 -10.669 5.710 1.00 94.00 91 LEU A O 1
ATOM 743 N N . LYS A 1 92 ? -6.421 -8.862 4.945 1.00 93.38 92 LYS A N 1
ATOM 744 C CA . LYS 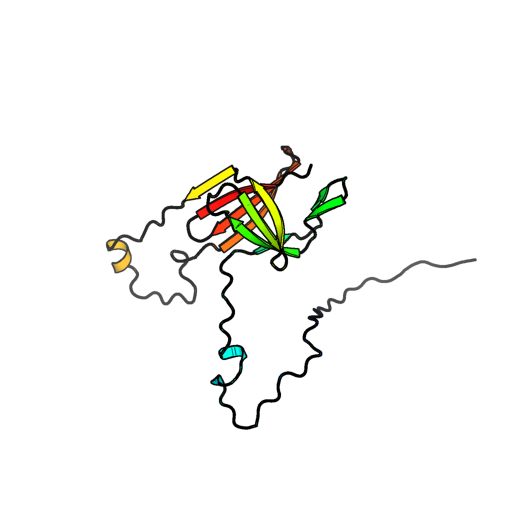A 1 92 ? -6.869 -7.914 5.977 1.00 93.38 92 LYS A CA 1
ATOM 745 C C . LYS A 1 92 ? -7.827 -6.865 5.437 1.00 93.38 92 LYS A C 1
ATOM 747 O O . LYS A 1 92 ? -8.783 -6.523 6.122 1.00 93.38 92 LYS A O 1
ATOM 752 N N . ALA A 1 93 ? -7.598 -6.394 4.215 1.00 93.12 93 ALA A N 1
ATOM 753 C CA . ALA A 1 93 ? -8.478 -5.442 3.552 1.00 93.12 93 ALA A CA 1
ATOM 754 C C . ALA A 1 93 ? -8.471 -5.629 2.033 1.00 93.12 93 ALA A C 1
ATOM 756 O O . ALA A 1 93 ? -7.494 -6.109 1.451 1.00 93.12 93 ALA A O 1
ATOM 757 N N . LYS A 1 94 ? -9.574 -5.211 1.410 1.00 94.25 94 LYS A N 1
ATOM 758 C CA . LYS A 1 94 ? -9.720 -5.038 -0.035 1.00 94.25 94 LYS A CA 1
ATOM 759 C C . LYS A 1 94 ? -10.070 -3.577 -0.290 1.00 94.25 94 LYS A C 1
ATOM 761 O O . LYS A 1 94 ? -11.109 -3.116 0.173 1.00 94.25 94 LYS A O 1
ATOM 766 N N . ALA A 1 95 ? -9.206 -2.865 -0.998 1.00 94.44 95 ALA A N 1
ATOM 767 C CA . ALA A 1 95 ? -9.420 -1.477 -1.377 1.00 94.44 95 ALA A CA 1
ATOM 768 C C . ALA A 1 95 ? -9.807 -1.423 -2.862 1.00 94.44 95 ALA A C 1
ATOM 770 O O . ALA A 1 95 ? -9.032 -1.909 -3.686 1.00 94.44 95 ALA A O 1
ATOM 771 N N . PRO A 1 96 ? -10.983 -0.898 -3.240 1.00 95.88 96 PRO A N 1
ATOM 772 C CA . PRO A 1 96 ? -11.334 -0.740 -4.648 1.00 95.88 96 PRO A CA 1
ATOM 773 C C . PRO A 1 96 ? -10.347 0.190 -5.359 1.00 95.88 96 PRO A C 1
ATOM 775 O O . PRO A 1 96 ? -9.942 1.227 -4.823 1.00 95.88 96 PRO A O 1
ATOM 778 N N . ILE A 1 97 ? -9.959 -0.201 -6.569 1.00 96.25 97 ILE A N 1
ATOM 779 C CA . ILE A 1 97 ? -9.046 0.568 -7.410 1.00 96.25 97 ILE A CA 1
ATOM 780 C C . ILE A 1 97 ? -9.820 1.706 -8.081 1.00 96.25 97 ILE A C 1
ATOM 782 O O . ILE A 1 97 ? -10.869 1.497 -8.681 1.00 96.25 97 ILE A O 1
ATOM 786 N N . LEU A 1 98 ? -9.293 2.923 -7.958 1.00 94.31 98 LEU A N 1
ATOM 787 C CA . LEU A 1 98 ? -9.827 4.129 -8.588 1.00 94.31 98 LEU A CA 1
ATOM 788 C C . LEU A 1 98 ? -9.200 4.375 -9.957 1.00 94.31 98 LEU A C 1
ATOM 790 O O . LEU A 1 98 ? -9.877 4.803 -10.888 1.00 94.31 98 LEU A O 1
ATOM 794 N N . SER A 1 99 ? -7.892 4.145 -10.070 1.00 94.38 99 SER A N 1
ATOM 795 C CA . SER A 1 99 ? -7.156 4.398 -11.302 1.00 94.38 99 SER A CA 1
ATOM 796 C C . SER A 1 99 ? -5.980 3.447 -11.467 1.00 94.38 99 SER A C 1
ATOM 798 O O . SER A 1 99 ? -5.334 3.031 -10.501 1.00 94.38 99 SER A O 1
ATOM 800 N N . VAL A 1 100 ? -5.707 3.122 -12.729 1.00 93.81 100 VAL A N 1
ATOM 801 C CA . VAL A 1 100 ? -4.550 2.342 -13.161 1.00 93.81 100 VAL A CA 1
ATOM 802 C C . VAL A 1 100 ? -3.849 3.131 -14.259 1.00 93.81 100 VAL A C 1
ATOM 804 O O . VAL A 1 100 ? -4.427 3.405 -15.308 1.00 93.81 100 VAL A O 1
ATOM 807 N N . GLU A 1 101 ? -2.597 3.498 -14.022 1.00 91.38 101 GLU A N 1
ATOM 808 C CA . GLU A 1 101 ? -1.757 4.219 -14.970 1.00 91.38 101 GLU A CA 1
ATOM 809 C C . GLU A 1 101 ? -0.597 3.326 -15.409 1.00 91.38 101 GLU A C 1
ATOM 811 O O . GLU A 1 101 ? 0.164 2.810 -14.588 1.00 91.38 101 GLU A O 1
ATOM 816 N N . GLN A 1 102 ? -0.416 3.184 -16.721 1.00 87.25 102 GLN A N 1
ATOM 817 C CA . GLN A 1 102 ? 0.762 2.539 -17.296 1.00 87.25 102 GLN A CA 1
ATOM 818 C C . GLN A 1 102 ? 1.736 3.604 -17.797 1.00 87.25 102 GLN A C 1
ATOM 820 O O . GLN A 1 102 ? 1.468 4.324 -18.762 1.00 87.25 102 GLN A O 1
ATOM 825 N N . ARG A 1 103 ? 2.901 3.702 -17.156 1.00 80.62 103 ARG A N 1
ATOM 826 C CA . ARG A 1 103 ? 3.990 4.573 -17.597 1.00 80.62 103 ARG A CA 1
ATOM 827 C C . ARG A 1 103 ? 4.665 3.940 -18.812 1.00 80.62 103 ARG A C 1
ATOM 829 O O . ARG A 1 103 ? 5.115 2.795 -18.771 1.00 80.62 103 ARG A O 1
ATOM 836 N N . LYS A 1 104 ? 4.765 4.684 -19.914 1.00 75.25 104 LYS A N 1
ATOM 837 C CA . LYS A 1 104 ? 5.555 4.252 -21.072 1.00 75.25 104 LYS A CA 1
ATOM 838 C C . LYS A 1 104 ? 7.035 4.390 -20.721 1.00 75.25 104 LYS A C 1
ATOM 840 O O . LYS A 1 104 ? 7.510 5.501 -20.503 1.00 75.25 104 LYS A O 1
ATOM 845 N N . PHE A 1 105 ? 7.768 3.279 -20.699 1.00 60.25 105 PHE A N 1
ATOM 846 C CA . PHE A 1 105 ? 9.225 3.338 -20.745 1.00 60.25 105 PHE A CA 1
ATOM 847 C C . PHE A 1 105 ? 9.622 3.881 -22.118 1.00 60.25 105 PHE A C 1
ATOM 849 O O . PHE A 1 105 ? 9.453 3.209 -23.136 1.00 60.25 105 PHE A O 1
ATOM 856 N N . VAL A 1 106 ? 10.134 5.109 -22.164 1.00 55.94 106 VAL A N 1
ATOM 857 C CA . VAL A 1 106 ? 10.825 5.589 -23.359 1.00 55.94 106 VAL A CA 1
ATOM 858 C C . VAL A 1 106 ? 12.170 4.877 -23.375 1.00 55.94 106 VAL A C 1
ATOM 860 O O . VAL A 1 106 ? 13.104 5.278 -22.687 1.00 55.94 106 VAL A O 1
ATOM 863 N N . ALA A 1 107 ? 12.255 3.770 -24.114 1.00 54.31 107 ALA A N 1
ATOM 864 C CA . ALA A 1 107 ? 13.534 3.118 -24.341 1.00 54.31 107 ALA A CA 1
ATOM 865 C C . ALA A 1 107 ? 14.480 4.134 -25.008 1.00 54.31 107 ALA A C 1
ATOM 867 O O . ALA A 1 107 ? 14.075 4.777 -25.983 1.00 54.31 107 ALA A O 1
ATOM 868 N N . PRO A 1 108 ? 15.727 4.295 -24.531 1.00 52.72 108 PRO A N 1
ATOM 869 C CA . PRO A 1 108 ? 16.658 5.213 -25.165 1.00 52.72 108 PRO A CA 1
ATOM 870 C C . PRO A 1 108 ? 16.880 4.773 -26.616 1.00 52.72 108 PRO A C 1
ATOM 872 O O . PRO A 1 108 ? 17.289 3.636 -26.889 1.00 52.72 108 PRO A O 1
ATOM 875 N N . THR A 1 109 ? 16.584 5.671 -27.559 1.00 54.41 109 THR A N 1
ATOM 876 C CA . THR A 1 109 ? 16.761 5.461 -29.001 1.00 54.41 109 THR A CA 1
ATOM 877 C C . THR A 1 109 ? 18.214 5.077 -29.300 1.00 54.41 109 THR A C 1
ATOM 879 O O . THR A 1 109 ? 19.136 5.475 -28.582 1.00 54.41 109 THR A O 1
ATOM 882 N N . LYS A 1 110 ? 18.454 4.301 -30.369 1.00 54.69 110 LYS A N 1
ATOM 883 C CA . LYS A 1 110 ? 19.798 3.799 -30.740 1.00 54.69 110 LYS A CA 1
ATOM 884 C C . LYS A 1 110 ? 20.865 4.909 -30.835 1.00 54.69 110 LYS A C 1
ATOM 886 O O . LYS A 1 110 ? 22.034 4.633 -30.570 1.00 54.69 110 LYS A O 1
ATOM 891 N N . ASP A 1 111 ? 20.468 6.154 -31.100 1.00 53.75 111 ASP A N 1
ATOM 892 C CA . ASP A 1 111 ? 21.365 7.317 -31.144 1.00 53.75 111 ASP A CA 1
ATOM 893 C C . ASP A 1 111 ? 21.822 7.821 -29.763 1.00 53.75 111 ASP A C 1
ATOM 895 O O . ASP A 1 111 ? 22.932 8.337 -29.634 1.00 53.75 111 ASP A O 1
ATOM 899 N N . GLN A 1 112 ? 21.047 7.597 -28.696 1.00 52.25 112 GLN A N 1
ATOM 900 C CA . GLN A 1 112 ? 21.472 7.907 -27.323 1.00 52.25 112 GLN A CA 1
ATOM 901 C C . GLN A 1 112 ? 22.432 6.849 -26.759 1.00 52.25 112 GLN A C 1
ATOM 903 O O . GLN A 1 112 ? 23.301 7.169 -25.944 1.00 52.25 112 GLN A O 1
ATOM 908 N N . LYS A 1 113 ? 22.340 5.597 -27.233 1.00 50.31 113 LYS A N 1
ATOM 909 C CA . LYS A 1 113 ? 23.236 4.502 -26.816 1.00 50.31 113 LYS A CA 1
ATOM 910 C C . LYS A 1 113 ? 24.690 4.736 -27.237 1.00 50.31 113 LYS A C 1
ATOM 912 O O . LYS A 1 113 ? 25.596 4.374 -26.495 1.00 50.31 113 LYS A O 1
ATOM 917 N N . LYS A 1 114 ? 24.928 5.402 -28.375 1.00 52.78 114 LYS A N 1
ATOM 918 C CA . LYS A 1 114 ? 26.287 5.693 -28.872 1.00 52.78 114 LYS A CA 1
ATOM 919 C C . LYS A 1 114 ? 27.020 6.794 -28.089 1.00 52.78 114 LYS A C 1
ATOM 921 O O . LYS A 1 114 ? 28.242 6.830 -28.136 1.00 52.78 114 LYS A O 1
ATOM 926 N N . LYS A 1 115 ? 26.315 7.654 -27.337 1.00 53.69 115 LYS A N 1
ATOM 927 C CA . LY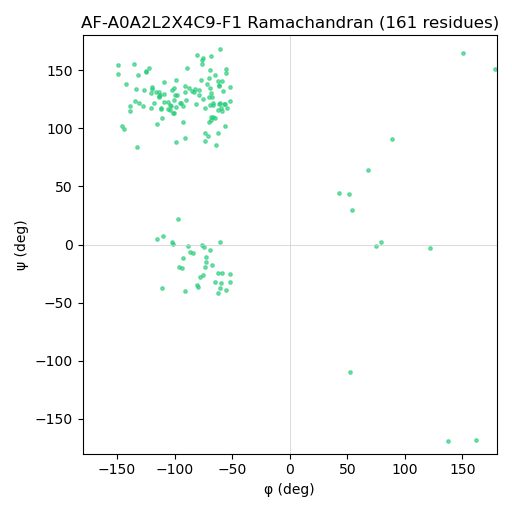S A 1 115 ? 26.934 8.681 -26.467 1.00 53.69 115 LYS A CA 1
ATOM 928 C C . LYS A 1 115 ? 27.148 8.232 -25.014 1.00 53.69 115 LYS A C 1
ATOM 930 O O . LYS A 1 115 ? 27.856 8.911 -24.277 1.00 53.69 115 LYS A O 1
ATOM 935 N N . LYS A 1 116 ? 26.576 7.096 -24.592 1.00 52.03 116 LYS A N 1
ATOM 936 C CA . LYS A 1 116 ? 26.720 6.541 -23.229 1.00 52.03 116 LYS A CA 1
ATOM 937 C C . LYS A 1 116 ? 27.803 5.458 -23.126 1.00 52.03 116 LYS A C 1
ATOM 939 O O . LYS A 1 116 ? 27.785 4.643 -22.207 1.00 52.03 116 LYS A O 1
ATOM 944 N N . THR A 1 117 ? 28.771 5.425 -24.040 1.00 51.81 117 THR A N 1
ATOM 945 C CA . THR A 1 117 ? 29.964 4.596 -23.847 1.00 51.81 117 THR A CA 1
ATOM 946 C C . THR A 1 117 ? 30.763 5.111 -22.649 1.00 51.81 117 THR A C 1
ATOM 948 O O . THR A 1 117 ? 31.409 6.152 -22.723 1.00 51.81 117 THR A O 1
ATOM 951 N N . LYS A 1 118 ? 30.726 4.323 -21.567 1.00 54.25 118 LYS A N 1
ATOM 952 C CA . LYS A 1 118 ? 31.645 4.323 -20.418 1.00 54.25 118 LYS A CA 1
ATOM 953 C C . LYS A 1 118 ? 31.604 5.562 -19.514 1.00 54.25 118 LYS A C 1
ATOM 955 O O . LYS A 1 118 ? 32.613 6.226 -19.303 1.00 54.25 118 LYS A O 1
ATOM 960 N N . LYS A 1 119 ? 30.470 5.799 -18.854 1.00 50.81 119 LYS A N 1
ATOM 961 C CA . LYS A 1 119 ? 30.520 6.304 -17.473 1.00 50.81 119 LYS A CA 1
ATOM 962 C C . LYS A 1 119 ? 30.277 5.112 -16.559 1.00 50.81 119 LYS A C 1
ATOM 964 O O . LYS A 1 119 ? 29.199 4.530 -16.595 1.00 50.81 119 LYS A O 1
ATOM 969 N N . ASN A 1 120 ? 31.297 4.723 -15.798 1.00 49.00 120 ASN A N 1
ATOM 970 C CA . ASN A 1 120 ? 31.165 3.753 -14.715 1.00 49.00 120 ASN A CA 1
ATOM 971 C C . ASN A 1 120 ? 30.245 4.368 -13.655 1.00 49.00 120 ASN A C 1
ATOM 973 O O . ASN A 1 120 ? 30.714 5.038 -12.736 1.00 49.00 120 ASN A O 1
ATOM 977 N N . TYR A 1 121 ? 28.933 4.213 -13.811 1.00 48.81 121 TYR A N 1
ATOM 978 C CA . TYR A 1 121 ? 28.000 4.564 -12.755 1.00 48.81 121 TYR A CA 1
ATOM 979 C C . TYR A 1 121 ? 28.216 3.564 -11.618 1.00 48.81 121 TYR A C 1
ATOM 981 O O . TYR A 1 121 ? 27.914 2.381 -11.743 1.00 48.81 121 TYR A O 1
ATOM 989 N N . ARG A 1 122 ? 28.787 4.031 -10.505 1.00 45.78 122 ARG A N 1
ATOM 990 C CA . ARG A 1 122 ? 28.658 3.341 -9.220 1.00 45.78 122 ARG A CA 1
ATOM 991 C C . ARG A 1 122 ? 27.223 3.584 -8.744 1.00 45.78 122 ARG A C 1
ATOM 993 O O . ARG A 1 122 ? 26.962 4.606 -8.121 1.00 45.78 122 ARG A O 1
ATOM 1000 N N . GLY A 1 123 ? 26.289 2.714 -9.126 1.00 52.19 123 GLY A N 1
ATOM 1001 C CA . GLY A 1 123 ? 24.874 2.816 -8.748 1.00 52.19 123 GLY A CA 1
ATOM 1002 C C . GLY A 1 123 ? 23.918 2.222 -9.785 1.00 52.19 123 GLY A C 1
ATOM 1003 O O . GLY A 1 123 ? 24.305 1.976 -10.925 1.00 52.19 123 GLY A O 1
ATOM 1004 N N . ILE A 1 124 ? 22.668 1.992 -9.379 1.00 53.34 124 ILE A N 1
ATOM 1005 C CA . ILE A 1 124 ? 21.589 1.511 -10.257 1.00 53.34 124 ILE A CA 1
ATOM 1006 C C . ILE A 1 124 ? 21.234 2.629 -11.249 1.00 53.34 124 ILE A C 1
ATOM 1008 O O . ILE A 1 124 ? 21.037 3.776 -10.845 1.00 53.34 124 ILE A O 1
ATOM 1012 N N . ASN A 1 125 ? 21.172 2.310 -12.545 1.00 53.41 125 ASN A N 1
ATOM 1013 C CA . ASN A 1 125 ? 20.781 3.259 -13.586 1.00 53.41 125 ASN A CA 1
ATOM 1014 C C . ASN A 1 125 ? 19.339 3.747 -13.316 1.00 53.41 125 ASN A C 1
ATOM 1016 O O . ASN A 1 125 ? 18.433 2.915 -13.275 1.00 53.41 125 ASN A O 1
ATOM 1020 N N . PRO A 1 126 ? 19.081 5.058 -13.139 1.00 50.56 126 PRO A N 1
ATOM 1021 C CA . PRO A 1 126 ? 17.735 5.562 -12.857 1.00 50.56 126 PRO A CA 1
ATOM 1022 C C . PRO A 1 126 ? 16.739 5.278 -13.993 1.00 50.56 126 PRO A C 1
ATOM 1024 O O . PRO A 1 126 ? 15.545 5.168 -13.738 1.00 50.56 126 PRO A O 1
ATOM 1027 N N . GLU A 1 127 ? 17.220 5.097 -15.231 1.00 48.50 127 GLU A N 1
ATOM 1028 C CA . GLU A 1 127 ? 16.397 4.669 -16.377 1.00 48.50 127 GLU A CA 1
ATOM 1029 C C . GLU A 1 127 ? 15.978 3.189 -16.305 1.00 48.50 127 GLU A C 1
ATOM 1031 O O . GLU A 1 127 ? 15.080 2.783 -17.031 1.00 48.50 127 GLU A O 1
ATOM 1036 N N . GLU A 1 128 ? 16.605 2.385 -15.443 1.00 47.91 128 GLU A N 1
ATOM 1037 C CA . GLU A 1 128 ? 16.287 0.969 -15.192 1.00 47.91 128 GLU A CA 1
ATOM 1038 C C . GLU A 1 128 ? 15.672 0.762 -13.798 1.00 47.91 128 GLU A C 1
ATOM 1040 O O . GLU A 1 128 ? 15.480 -0.371 -13.354 1.00 47.91 128 GLU A O 1
ATOM 1045 N N . PHE A 1 129 ? 15.362 1.849 -13.084 1.00 54.59 129 PHE A N 1
ATOM 1046 C CA . PHE A 1 129 ? 14.834 1.775 -11.730 1.00 54.59 129 PHE A CA 1
ATOM 1047 C C . PHE A 1 129 ? 13.418 1.191 -11.745 1.00 54.59 129 PHE A C 1
ATOM 1049 O O . PHE A 1 129 ? 12.450 1.839 -12.150 1.00 54.59 129 PHE A O 1
ATOM 1056 N N . ILE A 1 130 ? 13.294 -0.057 -11.291 1.00 56.72 130 ILE A N 1
ATOM 1057 C CA . ILE A 1 130 ? 12.005 -0.690 -11.033 1.00 56.72 130 ILE A CA 1
ATOM 1058 C C . ILE A 1 130 ? 11.416 0.009 -9.811 1.00 56.72 130 ILE A C 1
ATOM 1060 O O . ILE A 1 130 ? 11.848 -0.219 -8.682 1.00 56.72 130 ILE A O 1
ATOM 1064 N N . TYR A 1 131 ? 10.423 0.868 -10.035 1.00 60.28 131 TYR A N 1
ATOM 1065 C CA . TYR A 1 131 ? 9.631 1.411 -8.941 1.00 60.28 131 TYR A CA 1
ATOM 1066 C C . TYR A 1 131 ? 8.931 0.241 -8.260 1.00 60.28 131 TYR A C 1
ATOM 1068 O O . TYR A 1 131 ? 8.158 -0.463 -8.899 1.00 60.28 131 TYR A O 1
ATOM 1076 N N . ASN A 1 132 ? 9.259 -0.007 -6.998 1.00 78.81 132 ASN A N 1
ATOM 1077 C CA . ASN A 1 132 ? 8.556 -0.962 -6.157 1.00 78.81 132 ASN A CA 1
ATOM 1078 C C . ASN A 1 132 ? 8.287 -0.267 -4.828 1.00 78.81 132 ASN A C 1
ATOM 1080 O O . ASN A 1 132 ? 9.106 -0.308 -3.910 1.00 78.81 132 ASN A O 1
ATOM 1084 N N . LYS A 1 133 ? 7.199 0.497 -4.779 1.00 85.44 133 LYS A N 1
ATOM 1085 C CA . LYS A 1 133 ? 6.873 1.354 -3.642 1.00 85.44 133 LYS A CA 1
ATOM 1086 C C . LYS A 1 133 ? 5.376 1.337 -3.401 1.00 85.44 133 LYS A C 1
ATOM 1088 O O . LYS A 1 133 ? 4.599 1.458 -4.342 1.00 85.44 133 LYS A O 1
ATOM 1093 N N . THR A 1 134 ? 4.990 1.264 -2.134 1.00 89.31 134 THR A N 1
ATOM 1094 C CA . THR A 1 134 ? 3.618 1.541 -1.723 1.00 89.31 134 THR A CA 1
ATOM 1095 C C . THR A 1 134 ? 3.613 2.713 -0.755 1.00 89.31 134 THR A C 1
ATOM 1097 O O . THR A 1 134 ? 4.439 2.778 0.151 1.00 89.31 134 THR A O 1
ATOM 1100 N N . GLU A 1 135 ? 2.687 3.643 -0.949 1.00 91.81 135 GLU A N 1
ATOM 1101 C CA . GLU A 1 135 ? 2.454 4.779 -0.061 1.00 91.81 135 GLU A CA 1
ATOM 1102 C C . GLU A 1 135 ? 0.994 4.798 0.387 1.00 91.81 135 GLU A C 1
ATOM 1104 O O . GLU A 1 135 ? 0.096 4.424 -0.369 1.00 91.81 135 GLU A O 1
ATOM 1109 N N . LEU A 1 136 ? 0.761 5.287 1.601 1.00 93.12 136 LEU A N 1
ATOM 1110 C CA . LEU A 1 136 ? -0.565 5.584 2.125 1.00 93.12 136 LEU A CA 1
ATOM 1111 C C . LEU A 1 136 ? -0.679 7.095 2.321 1.00 93.12 136 LEU A C 1
ATOM 1113 O O . LEU A 1 136 ? 0.209 7.712 2.906 1.00 93.12 136 LEU A O 1
ATOM 1117 N N . ARG A 1 137 ? -1.760 7.700 1.832 1.00 93.25 137 ARG A N 1
ATOM 1118 C CA . ARG A 1 137 ? -2.037 9.130 2.002 1.00 93.25 137 ARG A CA 1
ATOM 1119 C C . ARG A 1 137 ? -3.420 9.323 2.587 1.00 93.25 137 ARG A C 1
ATOM 1121 O O . ARG A 1 137 ? -4.376 8.735 2.094 1.00 93.25 137 ARG A O 1
ATOM 1128 N N . TYR A 1 138 ? -3.529 10.160 3.607 1.00 91.25 138 TYR A N 1
ATOM 1129 C CA . TYR A 1 138 ? -4.822 10.544 4.155 1.00 91.25 138 TYR A CA 1
ATOM 1130 C C . TYR A 1 138 ? -5.413 11.718 3.365 1.00 91.25 138 TYR A C 1
ATOM 1132 O O . TYR A 1 138 ? -4.719 12.699 3.097 1.00 91.25 138 TYR A O 1
ATOM 1140 N N . CYS A 1 139 ? -6.686 11.616 2.984 1.00 89.62 139 CYS A N 1
ATOM 1141 C CA . CYS A 1 139 ? -7.444 12.681 2.338 1.00 89.62 139 CYS A CA 1
ATOM 1142 C C . CYS A 1 139 ? -8.520 13.184 3.308 1.00 89.62 139 CYS A C 1
ATOM 1144 O O . CYS A 1 139 ? -9.503 12.486 3.562 1.00 89.62 139 CYS A O 1
ATOM 1146 N N . ALA A 1 140 ? -8.331 14.398 3.837 1.00 86.31 140 ALA A N 1
ATOM 1147 C CA . ALA A 1 140 ? -9.237 14.998 4.816 1.00 86.31 140 ALA A CA 1
ATOM 1148 C C . ALA A 1 140 ? -10.654 15.209 4.253 1.00 86.31 140 ALA A C 1
ATOM 1150 O O . ALA A 1 140 ? -11.628 14.864 4.917 1.00 86.31 140 ALA A O 1
ATOM 1151 N N . ASP A 1 141 ? -10.765 15.675 3.006 1.00 87.19 141 ASP A N 1
ATOM 1152 C CA . ASP A 1 141 ? -12.046 16.020 2.370 1.00 87.19 141 ASP A CA 1
ATOM 1153 C C . ASP A 1 141 ? -13.005 14.829 2.265 1.00 87.19 141 ASP A C 1
ATOM 1155 O O . ASP A 1 141 ? -14.214 14.962 2.434 1.00 87.19 141 ASP A O 1
ATOM 1159 N N . SER A 1 142 ? -12.458 13.642 1.995 1.00 83.69 142 SER A N 1
ATOM 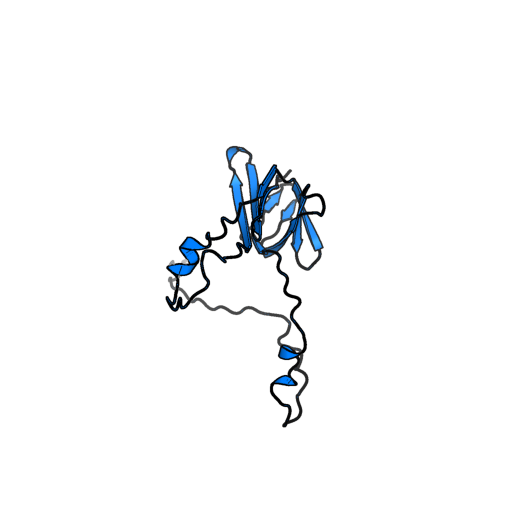1160 C CA . SER A 1 142 ? -13.229 12.403 1.856 1.00 83.69 142 SER A CA 1
ATOM 1161 C C . SER A 1 142 ? -13.164 11.511 3.095 1.00 83.69 142 SER A C 1
ATOM 1163 O O . SER A 1 142 ? -13.751 10.425 3.083 1.00 83.69 142 SER A O 1
ATOM 1165 N N . SER A 1 143 ? -12.440 11.938 4.141 1.00 86.62 143 SER A N 1
ATOM 1166 C CA . SER A 1 143 ? -12.140 11.140 5.340 1.00 86.62 143 SER A CA 1
ATOM 1167 C C . SER A 1 143 ? -11.748 9.699 4.983 1.00 86.62 143 SER A C 1
ATOM 1169 O O . SER A 1 143 ? -12.262 8.726 5.531 1.00 86.62 143 SER A O 1
ATOM 1171 N N . SER A 1 144 ? -10.890 9.564 3.971 1.00 90.56 144 SER A N 1
ATOM 1172 C CA . SER A 1 144 ? -10.511 8.285 3.370 1.00 90.56 144 SER A CA 1
ATOM 1173 C C . SER A 1 144 ? -9.005 8.231 3.153 1.00 90.56 144 SER A C 1
ATOM 1175 O O . SER A 1 144 ? -8.339 9.256 2.992 1.00 90.56 144 SER A O 1
ATOM 1177 N N . TYR A 1 145 ? -8.460 7.020 3.112 1.00 92.81 145 TYR A N 1
ATOM 1178 C CA . TYR A 1 145 ? -7.061 6.796 2.783 1.00 92.81 145 TYR A CA 1
ATOM 1179 C C . TYR A 1 145 ? -6.918 6.398 1.318 1.00 92.81 145 TYR A C 1
ATOM 1181 O O . TYR A 1 145 ? -7.718 5.635 0.784 1.00 92.81 145 TYR A O 1
ATOM 1189 N N . ILE A 1 146 ? -5.874 6.892 0.667 1.00 94.38 146 ILE A N 1
ATOM 1190 C CA . ILE A 1 146 ? -5.502 6.528 -0.695 1.00 94.38 146 ILE A CA 1
ATOM 1191 C C . ILE A 1 146 ? -4.225 5.706 -0.616 1.00 94.38 146 ILE A C 1
ATOM 1193 O O . ILE A 1 146 ? -3.209 6.163 -0.091 1.00 94.38 146 ILE A O 1
ATOM 1197 N N . ILE A 1 147 ? -4.284 4.492 -1.150 1.00 94.69 147 ILE A N 1
ATOM 1198 C CA . ILE A 1 147 ? -3.128 3.619 -1.306 1.00 94.69 147 ILE A CA 1
ATOM 1199 C C . ILE A 1 147 ? -2.598 3.820 -2.718 1.00 94.69 147 ILE A C 1
ATOM 1201 O O . ILE A 1 147 ? -3.320 3.618 -3.693 1.00 94.69 147 ILE A O 1
ATOM 1205 N N . ILE A 1 148 ? -1.335 4.213 -2.823 1.00 94.19 148 ILE A N 1
ATOM 1206 C CA . ILE A 1 148 ? -0.622 4.334 -4.089 1.00 94.19 148 ILE A CA 1
ATOM 1207 C C . ILE A 1 148 ? 0.339 3.163 -4.167 1.00 94.19 148 ILE A C 1
ATOM 1209 O O . ILE A 1 148 ? 1.253 3.061 -3.355 1.00 94.19 148 ILE A O 1
ATOM 1213 N N . TRP A 1 149 ? 0.137 2.301 -5.148 1.00 93.62 149 TRP A N 1
ATOM 1214 C CA . TRP A 1 149 ? 0.968 1.140 -5.413 1.00 93.62 149 TRP A CA 1
ATOM 1215 C C . TRP A 1 149 ? 1.703 1.357 -6.730 1.00 93.62 149 TRP A C 1
ATOM 1217 O O . TRP A 1 149 ? 1.075 1.482 -7.778 1.00 93.62 149 TRP A O 1
ATOM 1227 N N . ASP A 1 150 ? 3.027 1.432 -6.674 1.00 89.25 150 ASP A N 1
ATOM 1228 C CA . ASP A 1 150 ? 3.900 1.540 -7.836 1.00 89.25 150 ASP A CA 1
ATOM 1229 C C . ASP A 1 150 ? 4.700 0.242 -7.961 1.00 89.25 150 ASP A C 1
ATOM 1231 O O . ASP A 1 150 ? 5.512 -0.080 -7.088 1.00 89.25 150 ASP A O 1
ATOM 1235 N N . ARG A 1 151 ? 4.500 -0.483 -9.065 1.00 86.00 151 ARG A N 1
ATOM 1236 C CA . ARG A 1 151 ? 5.314 -1.646 -9.425 1.00 86.00 151 ARG A CA 1
ATOM 1237 C C . ARG A 1 151 ? 5.706 -1.604 -10.894 1.00 86.00 151 ARG A C 1
ATOM 1239 O O . ARG A 1 151 ? 4.855 -1.596 -11.783 1.00 86.00 151 ARG A O 1
ATOM 1246 N N . ALA A 1 152 ? 7.010 -1.658 -11.148 1.00 82.88 152 ALA A N 1
ATOM 1247 C CA . ALA A 1 152 ? 7.597 -1.570 -12.479 1.00 82.88 152 ALA A CA 1
ATOM 1248 C C . ALA A 1 152 ? 7.099 -0.324 -13.234 1.00 82.88 152 ALA A C 1
ATOM 1250 O O . ALA A 1 152 ? 7.463 0.798 -12.888 1.00 82.88 152 ALA A O 1
ATOM 1251 N N . ASN A 1 153 ? 6.276 -0.513 -14.265 1.00 83.81 153 ASN A N 1
ATOM 1252 C CA . ASN A 1 153 ? 5.692 0.551 -15.076 1.00 83.81 153 ASN A CA 1
ATOM 1253 C C . ASN A 1 153 ? 4.227 0.852 -14.728 1.00 83.81 153 ASN A C 1
ATOM 1255 O O . ASN A 1 153 ? 3.611 1.677 -15.398 1.00 83.81 153 ASN A O 1
ATOM 1259 N N . THR A 1 154 ? 3.658 0.180 -13.732 1.00 86.81 154 THR A N 1
ATOM 1260 C CA . THR A 1 154 ? 2.244 0.299 -13.384 1.00 86.81 154 THR A CA 1
ATOM 1261 C C . THR A 1 154 ? 2.098 1.035 -12.064 1.00 86.81 154 THR A C 1
ATOM 1263 O O . THR A 1 154 ? 2.732 0.681 -11.070 1.00 86.81 154 THR A O 1
ATOM 1266 N N . ARG A 1 155 ? 1.237 2.050 -12.066 1.00 91.06 155 ARG A N 1
ATOM 1267 C CA . ARG A 1 155 ? 0.778 2.753 -10.874 1.00 91.06 155 ARG A CA 1
ATOM 1268 C C . ARG A 1 155 ? -0.698 2.474 -10.677 1.00 91.06 155 ARG A C 1
ATOM 1270 O O . ARG A 1 155 ? -1.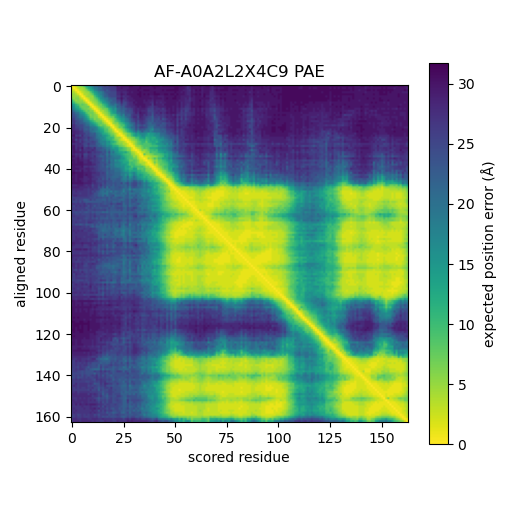489 2.671 -11.592 1.00 91.06 155 ARG A O 1
ATOM 1277 N N . ILE A 1 156 ? -1.065 2.056 -9.480 1.00 94.31 156 ILE A N 1
ATOM 1278 C CA . ILE A 1 156 ? -2.445 1.817 -9.078 1.00 94.31 156 ILE A CA 1
ATOM 1279 C C . ILE A 1 156 ? -2.759 2.743 -7.911 1.00 94.31 156 ILE A C 1
ATOM 1281 O O . ILE A 1 156 ? -1.970 2.856 -6.972 1.00 94.31 156 ILE A O 1
ATOM 1285 N N . GLN A 1 157 ? -3.911 3.401 -7.964 1.00 95.06 157 GLN A N 1
ATOM 1286 C CA . GLN A 1 157 ? -4.458 4.134 -6.829 1.00 95.06 157 GLN A CA 1
ATOM 1287 C C . GLN A 1 157 ? -5.734 3.443 -6.374 1.00 95.06 157 GLN A C 1
ATOM 1289 O O . GLN A 1 157 ? -6.636 3.210 -7.176 1.00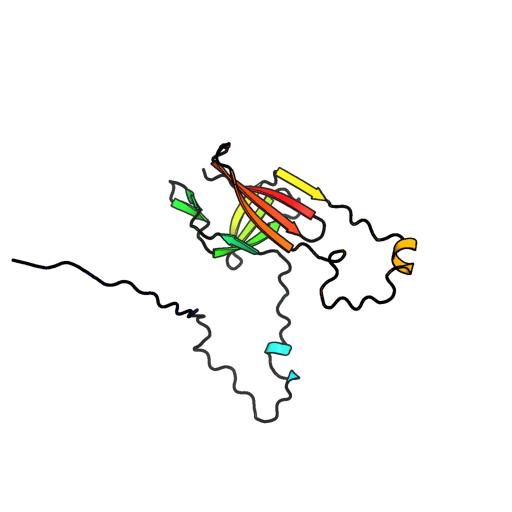 95.06 157 GLN A O 1
ATOM 1294 N N . ALA A 1 158 ? -5.810 3.119 -5.091 1.00 95.44 158 ALA A N 1
ATOM 1295 C CA . ALA A 1 158 ? -6.976 2.502 -4.480 1.00 95.44 158 ALA A CA 1
ATOM 1296 C C . ALA A 1 158 ? -7.449 3.333 -3.291 1.00 95.44 158 ALA A C 1
ATOM 1298 O O . ALA A 1 158 ? -6.640 3.969 -2.614 1.00 95.44 158 ALA A O 1
ATOM 1299 N N . ILE A 1 159 ? -8.753 3.316 -3.030 1.00 94.56 159 ILE A N 1
ATOM 1300 C CA . ILE A 1 159 ? -9.344 4.013 -1.888 1.00 94.56 159 ILE A CA 1
ATOM 1301 C C . ILE A 1 159 ? -9.671 3.026 -0.776 1.00 94.56 159 ILE A C 1
ATOM 1303 O O . ILE A 1 159 ? -10.262 1.973 -0.996 1.00 94.56 159 ILE A O 1
ATOM 1307 N N . LEU A 1 160 ? -9.290 3.385 0.438 1.00 91.56 160 LEU A N 1
ATOM 1308 C CA . LEU A 1 160 ? -9.622 2.687 1.661 1.00 91.56 160 LEU A CA 1
ATOM 1309 C C . LEU A 1 160 ? -10.495 3.621 2.499 1.00 91.56 160 LEU A C 1
ATOM 1311 O O . LEU A 1 160 ? -10.009 4.581 3.102 1.00 91.56 160 LEU A O 1
ATOM 1315 N N . LYS A 1 161 ? -11.797 3.340 2.508 1.00 84.44 161 LYS A N 1
ATOM 1316 C CA . LYS A 1 161 ? -12.775 4.049 3.330 1.00 84.44 161 LYS A CA 1
ATOM 1317 C C . LYS A 1 161 ? -13.044 3.242 4.596 1.00 84.44 161 LYS A C 1
ATOM 1319 O O . LYS A 1 161 ? -13.329 2.048 4.509 1.00 84.44 161 LYS A O 1
ATOM 1324 N N . LEU A 1 162 ? -12.934 3.888 5.750 1.00 70.25 162 LEU A N 1
ATOM 1325 C CA . LEU A 1 162 ? -13.419 3.332 7.011 1.00 70.25 162 LEU A CA 1
ATOM 1326 C C . LEU A 1 162 ? -14.915 3.641 7.106 1.00 70.25 162 LEU A C 1
ATOM 1328 O O . LEU A 1 162 ? -15.325 4.759 6.788 1.00 70.25 162 LEU A O 1
ATOM 1332 N N . PHE A 1 163 ? -15.711 2.625 7.433 1.00 59.25 163 PHE A N 1
ATOM 1333 C CA . PHE A 1 163 ? -17.165 2.725 7.568 1.00 59.25 163 PHE A CA 1
ATOM 1334 C C . PHE A 1 163 ? -17.561 3.151 8.979 1.00 59.25 163 PHE A C 1
ATOM 1336 O O . PHE A 1 163 ? -16.828 2.785 9.925 1.00 59.25 163 PHE A O 1
#

Mean predicted aligned error: 16.3 Å

Secondary structure (DSSP, 8-state):
------PPP----------TTTTSPPPPPPTT--GGGSHHHHS------SPEEEE-S-EE-TTS-EE-SEEEEEEE-TTSSEEEEEETTEEEEEEEEEEEEE----PPPHHHHTT-TT---SS--GGG--EEEEEEEEETTTTEEEEEEEEETEEEEEEEE--

Sequence (163 aa):
MDFSLDFFETNHIATRGYVREQYVPYPAYPSGARDGDNPIYNNPVLDNTNPLLLIEEDIIAPDGRGLRKGFYEVRPDIENNFLMLYQSGRLKAKAPILSVEQRKFVAPTKDQKKKKTKKNYRGINPEEFIYNKTELRYCADSSSYIIIWDRANTRIQAILKLF

Nearest PDB structures (foldseek):
  5i5l-assembly1_A-2  TM=8.381E-01  e=2.608E+00  Agrobacterium fabrum str. C58
  8fw5-assembly1_I  TM=4.109E-01  e=4.446E-01  Escherichia coli
  5lbr-assembly1_A  TM=7.697E-01  e=3.841E+00  Deinococcus radiodurans
  8avx-assembly1_A  TM=4.805E-01  e=3.079E+00  Deinococcus radiodurans R1 = ATCC 13939 = DSM 20539